Protein AF-A0A962K3Y5-F1 (afdb_monomer_lite)

Sequence (119 aa):
MRMPVFASCLAAALMTLPTTTALADTAGQEMVKVWSVEFTGRPPFKRRMIELPAADVARLEATNEIVEMERIWTIDYSGKPPFKRRFEEVPVIDAASLELDAADTSERKKPLGSFKRHR

pLDDT: mean 74.41, std 16.21, range [38.38, 94.88]

Secondary structure (DSSP, 8-state):
--------------------------S-PPEEEEEEEE--SSSSPEEEEEEEEHHHHHHHHHHT----EEEEEEEE--SSSSPEEEEEEEE---HHHHHHHHTT----PPPPPPPP---

Foldseek 3Di:
DDDDDDDDDPDDDPPDDPPPPPPPPPPDFDWDWDWDWDPPDDDDTDIDTDIDGPVVVVVVVVVPPPQDWDWDWDWDPDDDDDTDIDIDIDGDDDPVVVVVVVVVPPPDDDDDDDDDDDD

Structure (mmCIF, N/CA/C/O backbone):
data_AF-A0A962K3Y5-F1
#
_entry.id   AF-A0A962K3Y5-F1
#
loop_
_atom_site.group_PDB
_atom_site.id
_atom_site.type_symbol
_atom_site.label_atom_id
_atom_site.label_alt_id
_atom_site.label_comp_id
_atom_site.label_asym_id
_atom_site.label_entity_id
_atom_site.label_seq_id
_atom_site.pdbx_PDB_ins_code
_atom_site.Cartn_x
_atom_site.Cartn_y
_atom_site.Cartn_z
_atom_site.occupancy
_atom_site.B_iso_or_equiv
_atom_site.auth_seq_id
_atom_site.auth_comp_id
_atom_site.auth_asym_id
_atom_site.auth_atom_id
_atom_site.pdbx_PDB_model_num
ATOM 1 N N . MET A 1 1 ? 13.937 -76.758 -15.504 1.00 39.34 1 MET A N 1
ATOM 2 C CA . MET A 1 1 ? 14.842 -75.651 -15.107 1.00 39.34 1 MET A CA 1
ATOM 3 C C . MET A 1 1 ? 14.790 -74.615 -16.229 1.00 39.34 1 MET A C 1
ATOM 5 O O . MET A 1 1 ? 15.057 -74.987 -17.356 1.00 39.34 1 MET A O 1
ATOM 9 N N . ARG A 1 2 ? 14.029 -73.523 -16.066 1.00 38.38 2 ARG A N 1
ATOM 10 C CA . ARG A 1 2 ? 14.484 -72.171 -15.657 1.00 38.38 2 ARG A CA 1
ATOM 11 C C . ARG A 1 2 ? 15.475 -71.522 -16.658 1.00 38.38 2 ARG A C 1
ATOM 13 O O . ARG A 1 2 ? 16.652 -71.817 -16.560 1.00 38.38 2 ARG A O 1
ATOM 20 N N . MET A 1 3 ? 14.908 -70.714 -17.583 1.00 41.62 3 MET A N 1
ATOM 21 C CA . MET A 1 3 ? 15.282 -69.376 -18.144 1.00 41.62 3 MET A CA 1
ATOM 22 C C . MET A 1 3 ? 16.760 -68.896 -18.182 1.00 41.62 3 MET A C 1
ATOM 24 O O . MET A 1 3 ? 17.543 -69.335 -17.352 1.00 41.62 3 MET A O 1
ATOM 28 N N . PRO A 1 4 ? 17.105 -67.791 -18.896 1.00 57.00 4 PRO A N 1
ATOM 29 C CA . PRO A 1 4 ? 16.600 -67.223 -20.168 1.00 57.00 4 PRO A CA 1
ATOM 30 C C . PRO A 1 4 ? 17.741 -66.674 -21.079 1.00 57.00 4 PRO A C 1
ATOM 32 O O . PRO A 1 4 ? 18.830 -66.390 -20.597 1.00 57.00 4 PRO A O 1
ATOM 35 N N . VAL A 1 5 ? 17.477 -66.365 -22.356 1.00 46.62 5 VAL A N 1
ATOM 36 C CA . VAL A 1 5 ? 18.202 -65.279 -23.061 1.00 46.62 5 VAL A CA 1
ATOM 37 C C . VAL A 1 5 ? 17.218 -64.551 -23.981 1.00 46.62 5 VAL A C 1
ATOM 39 O O . VAL A 1 5 ? 16.944 -64.989 -25.093 1.00 46.62 5 VAL A O 1
ATOM 42 N N . PHE A 1 6 ? 16.648 -63.447 -23.497 1.00 47.00 6 PHE A N 1
ATOM 43 C CA . PHE A 1 6 ? 15.896 -62.507 -24.328 1.00 47.00 6 PHE A CA 1
ATOM 44 C C . PHE A 1 6 ? 16.887 -61.540 -24.974 1.00 47.00 6 PHE A C 1
ATOM 46 O O . PHE A 1 6 ? 17.317 -60.570 -24.353 1.00 47.00 6 PHE A O 1
ATOM 53 N N . ALA A 1 7 ? 17.276 -61.829 -26.213 1.00 50.06 7 ALA A N 1
ATOM 54 C CA . ALA A 1 7 ? 18.063 -60.925 -27.033 1.00 50.06 7 ALA A CA 1
ATOM 55 C C . ALA A 1 7 ? 17.128 -60.116 -27.943 1.00 50.06 7 ALA A C 1
ATOM 57 O O . ALA A 1 7 ? 16.513 -60.657 -28.852 1.00 50.06 7 ALA A O 1
ATOM 58 N N . SER A 1 8 ? 17.056 -58.812 -27.667 1.00 53.97 8 SER A N 1
ATOM 59 C CA . SER A 1 8 ? 17.067 -57.747 -28.674 1.00 53.97 8 SER A CA 1
ATOM 60 C C . SER A 1 8 ? 16.148 -57.913 -29.898 1.00 53.97 8 SER A C 1
ATOM 62 O O . SER A 1 8 ? 16.571 -58.415 -30.935 1.00 53.97 8 SER A O 1
ATOM 64 N N . CYS A 1 9 ? 14.971 -57.288 -29.849 1.00 43.09 9 CYS A N 1
ATOM 65 C CA . CYS A 1 9 ? 14.404 -56.635 -31.031 1.00 43.09 9 CYS A CA 1
ATOM 66 C C . CYS A 1 9 ? 13.826 -55.274 -30.631 1.00 43.09 9 CYS A C 1
ATOM 68 O O . CYS A 1 9 ? 12.646 -55.108 -30.338 1.00 43.09 9 CYS A O 1
ATOM 70 N N . LEU A 1 10 ? 14.738 -54.305 -30.597 1.00 54.44 10 LEU A N 1
ATOM 71 C CA . LEU A 1 10 ? 14.488 -52.879 -30.725 1.00 54.44 10 LEU A CA 1
ATOM 72 C C . LEU A 1 10 ? 13.800 -52.634 -32.083 1.00 54.44 10 LEU A C 1
ATOM 74 O O . LEU A 1 10 ? 14.460 -52.676 -33.117 1.00 54.44 10 LEU A O 1
ATOM 78 N N . ALA A 1 11 ? 12.487 -52.409 -32.097 1.00 54.31 11 ALA A N 1
ATOM 79 C CA . ALA A 1 11 ? 11.757 -52.013 -33.301 1.00 54.31 11 ALA A CA 1
ATOM 80 C C . ALA A 1 11 ? 10.751 -50.901 -32.971 1.00 54.31 11 ALA A C 1
ATOM 82 O O . ALA A 1 11 ? 9.634 -51.139 -32.524 1.00 54.31 11 ALA A O 1
ATOM 83 N N . ALA A 1 12 ? 11.249 -49.677 -33.139 1.00 56.59 12 ALA A N 1
ATOM 84 C CA . ALA A 1 12 ? 10.566 -48.458 -33.557 1.00 56.59 12 ALA A CA 1
ATOM 85 C C . ALA A 1 12 ? 9.024 -48.428 -33.497 1.00 56.59 12 ALA A C 1
ATOM 87 O O . ALA A 1 12 ? 8.340 -48.836 -34.431 1.00 56.59 12 ALA A O 1
ATOM 88 N N . ALA A 1 13 ? 8.498 -47.772 -32.464 1.00 55.31 13 ALA A N 1
ATOM 89 C CA . ALA A 1 13 ? 7.216 -47.074 -32.530 1.00 55.31 13 ALA A CA 1
ATOM 90 C C . ALA A 1 13 ? 7.272 -45.826 -31.636 1.00 55.31 13 ALA A C 1
ATOM 92 O O . ALA A 1 13 ? 6.500 -45.664 -30.695 1.00 55.31 13 ALA A O 1
ATOM 93 N N . LEU A 1 14 ? 8.242 -44.946 -31.907 1.00 54.69 14 LEU A N 1
ATOM 94 C CA . LEU A 1 14 ? 8.244 -43.596 -31.353 1.00 54.69 14 LEU A CA 1
ATOM 95 C C . LEU A 1 14 ? 7.271 -42.768 -32.203 1.00 54.69 14 LEU A C 1
ATOM 97 O O . LEU A 1 14 ? 7.656 -42.158 -33.196 1.00 54.69 14 LEU A O 1
ATOM 101 N N . MET A 1 15 ? 5.983 -42.834 -31.860 1.00 58.97 15 MET A N 1
ATOM 102 C CA . MET A 1 15 ? 4.962 -41.943 -32.406 1.00 58.97 15 MET A CA 1
ATOM 103 C C . MET A 1 15 ? 5.355 -40.510 -32.047 1.00 58.97 15 MET A C 1
ATOM 105 O O . MET A 1 15 ? 5.323 -40.108 -30.885 1.00 58.97 15 MET A O 1
ATOM 109 N N . THR A 1 16 ? 5.788 -39.765 -33.056 1.00 60.09 16 THR A N 1
ATOM 110 C CA . THR A 1 16 ? 6.113 -38.345 -32.983 1.00 60.09 16 THR A CA 1
ATOM 111 C C . THR A 1 16 ? 4.855 -37.566 -32.611 1.00 60.09 16 THR A C 1
ATOM 113 O O . THR A 1 16 ? 4.019 -37.281 -33.469 1.00 60.09 16 THR A O 1
ATOM 116 N N . LEU A 1 17 ? 4.704 -37.225 -31.330 1.00 63.97 17 LEU A N 1
ATOM 117 C CA . LEU A 1 17 ? 3.795 -36.155 -30.934 1.00 63.97 17 LEU A CA 1
ATOM 118 C C . LEU A 1 17 ? 4.294 -34.854 -31.582 1.00 63.97 17 LEU A C 1
ATOM 120 O O . LEU A 1 17 ? 5.479 -34.542 -31.437 1.00 63.97 17 LEU A O 1
ATOM 124 N N . PRO A 1 18 ? 3.443 -34.075 -32.271 1.00 59.25 18 PRO A N 1
ATOM 125 C CA . PRO A 1 18 ? 3.812 -32.725 -32.647 1.00 59.25 18 PRO A CA 1
ATOM 126 C C . PRO A 1 18 ? 3.910 -31.911 -31.357 1.00 59.25 18 PRO A C 1
ATOM 128 O O . PRO A 1 18 ? 2.908 -31.503 -30.774 1.00 59.25 18 PRO A O 1
ATOM 131 N N . THR A 1 19 ? 5.131 -31.689 -30.882 1.00 60.00 19 THR A N 1
ATOM 132 C CA . THR A 1 19 ? 5.402 -30.624 -29.926 1.00 60.00 19 THR A CA 1
ATOM 133 C C . THR A 1 19 ? 5.127 -29.315 -30.652 1.00 60.00 19 THR A C 1
ATOM 135 O O . THR A 1 19 ? 5.963 -28.837 -31.418 1.00 60.00 19 THR A O 1
ATOM 138 N N . THR A 1 20 ? 3.943 -28.741 -30.453 1.00 59.38 20 THR A N 1
ATOM 139 C CA . THR A 1 20 ? 3.705 -27.325 -30.723 1.00 59.38 20 THR A CA 1
ATOM 140 C C . THR A 1 20 ? 4.624 -26.540 -29.800 1.00 59.38 20 THR A C 1
ATOM 142 O O . THR A 1 20 ? 4.292 -26.258 -28.650 1.00 59.38 20 THR A O 1
ATOM 145 N N . THR A 1 21 ? 5.821 -26.228 -30.281 1.00 59.34 21 THR A N 1
ATOM 146 C CA . THR A 1 21 ? 6.636 -25.166 -29.712 1.00 59.34 21 THR A CA 1
ATOM 147 C C . THR A 1 21 ? 5.881 -23.873 -29.975 1.00 59.34 21 THR A C 1
ATOM 149 O O . THR A 1 21 ? 5.910 -23.348 -31.088 1.00 59.34 21 THR A O 1
ATOM 152 N N . ALA A 1 22 ? 5.156 -23.381 -28.971 1.00 50.81 22 ALA A N 1
ATOM 153 C CA . ALA A 1 22 ? 4.811 -21.974 -28.915 1.00 50.81 22 ALA A CA 1
ATOM 154 C C . ALA A 1 22 ? 6.145 -21.221 -28.875 1.00 50.81 22 ALA A C 1
ATOM 156 O O . ALA A 1 22 ? 6.809 -21.164 -27.841 1.00 50.81 22 ALA A O 1
ATOM 157 N N . LEU A 1 23 ? 6.586 -20.735 -30.034 1.00 49.16 23 LEU A N 1
ATOM 158 C CA . LEU A 1 23 ? 7.587 -19.688 -30.095 1.00 49.16 23 LEU A CA 1
ATOM 159 C C . LEU A 1 23 ? 6.944 -18.500 -29.385 1.00 49.16 23 LEU A C 1
ATOM 161 O O . LEU A 1 23 ? 6.022 -17.883 -29.914 1.00 49.16 23 LEU A O 1
ATOM 165 N N . ALA A 1 24 ? 7.359 -18.258 -28.142 1.00 50.81 24 ALA A N 1
ATOM 166 C CA . ALA A 1 24 ? 7.131 -16.979 -27.507 1.00 50.81 24 ALA A CA 1
ATOM 167 C C . ALA A 1 24 ? 7.796 -15.948 -28.418 1.00 50.81 24 ALA A C 1
ATOM 169 O O . ALA A 1 24 ? 9.021 -15.901 -28.530 1.00 50.81 24 ALA A O 1
ATOM 170 N N . ASP A 1 25 ? 6.964 -15.210 -29.140 1.00 45.00 25 ASP A N 1
ATOM 171 C CA . ASP A 1 25 ? 7.368 -14.110 -29.990 1.00 45.00 25 ASP A CA 1
ATOM 172 C C . ASP A 1 25 ? 7.915 -13.008 -29.074 1.00 45.00 25 ASP A C 1
ATOM 174 O O . ASP A 1 25 ? 7.191 -12.143 -28.589 1.00 45.00 25 ASP A O 1
ATOM 178 N N . THR A 1 26 ? 9.206 -13.075 -28.747 1.00 55.69 26 THR A N 1
ATOM 179 C CA . THR A 1 26 ? 9.947 -11.992 -28.088 1.00 55.69 26 THR A CA 1
ATOM 180 C C . THR A 1 26 ? 10.317 -10.917 -29.111 1.00 55.69 26 THR A C 1
ATOM 182 O O . THR A 1 26 ? 11.439 -10.410 -29.127 1.00 55.69 26 THR A O 1
ATOM 185 N N . ALA A 1 27 ? 9.399 -10.591 -30.017 1.00 53.38 27 ALA A N 1
ATOM 186 C CA . ALA A 1 27 ? 9.535 -9.473 -30.927 1.00 53.38 27 ALA A CA 1
ATOM 187 C C . ALA A 1 27 ? 9.040 -8.206 -30.217 1.00 53.38 27 ALA A C 1
ATOM 189 O O . ALA A 1 27 ? 7.850 -7.911 -30.177 1.00 53.38 27 ALA A O 1
ATOM 190 N N . GLY A 1 28 ? 9.980 -7.452 -29.641 1.00 60.97 28 GLY A N 1
ATOM 191 C CA . GLY A 1 28 ? 9.770 -6.040 -29.306 1.00 60.97 28 GLY A CA 1
ATOM 192 C C . GLY A 1 28 ? 9.268 -5.723 -27.898 1.00 60.97 28 GLY A C 1
ATOM 193 O O . GLY A 1 28 ? 8.592 -4.713 -27.724 1.00 60.97 28 GLY A O 1
ATOM 194 N N . GLN A 1 29 ? 9.590 -6.531 -26.884 1.00 67.94 29 GLN A N 1
ATOM 195 C CA . GLN A 1 29 ? 9.363 -6.095 -25.502 1.00 67.94 29 GLN A CA 1
ATOM 196 C C . GLN A 1 29 ? 10.411 -5.045 -25.113 1.00 67.94 29 GLN A C 1
ATOM 198 O O . GLN A 1 29 ? 11.612 -5.306 -25.156 1.00 67.94 29 GLN A O 1
ATOM 203 N N . GLU A 1 30 ? 9.948 -3.842 -24.770 1.00 83.44 30 GLU A N 1
ATOM 204 C CA . GLU A 1 30 ? 10.790 -2.771 -24.239 1.00 83.44 30 GLU A CA 1
ATOM 205 C C . GLU A 1 30 ? 11.424 -3.230 -22.919 1.00 83.44 30 GLU A C 1
ATOM 207 O O . GLU A 1 30 ? 10.721 -3.655 -22.002 1.00 83.44 30 GLU A O 1
ATOM 212 N N . MET A 1 31 ? 12.755 -3.186 -22.836 1.00 88.75 31 MET A N 1
ATOM 213 C CA . MET A 1 31 ? 13.513 -3.611 -21.657 1.00 88.75 31 MET A CA 1
ATOM 214 C C . MET A 1 31 ? 13.962 -2.383 -20.865 1.00 88.75 31 MET A C 1
ATOM 216 O O . MET A 1 31 ? 14.558 -1.462 -21.422 1.00 88.75 31 MET A O 1
ATOM 220 N N . VAL A 1 32 ? 13.725 -2.387 -19.555 1.00 87.94 32 VAL A N 1
ATOM 221 C CA . VAL A 1 32 ? 14.078 -1.298 -18.638 1.00 87.94 32 VAL A CA 1
ATOM 222 C C . VAL A 1 32 ? 15.146 -1.777 -17.661 1.00 87.94 32 VAL A C 1
ATOM 224 O O . VAL A 1 32 ? 15.081 -2.877 -17.112 1.00 87.94 32 VAL A O 1
ATOM 227 N N . LYS A 1 33 ? 16.154 -0.931 -17.433 1.00 90.69 33 LYS A N 1
ATOM 228 C CA . LYS A 1 33 ? 17.224 -1.183 -16.462 1.00 90.69 33 LYS A CA 1
ATOM 229 C C . LYS A 1 33 ? 16.76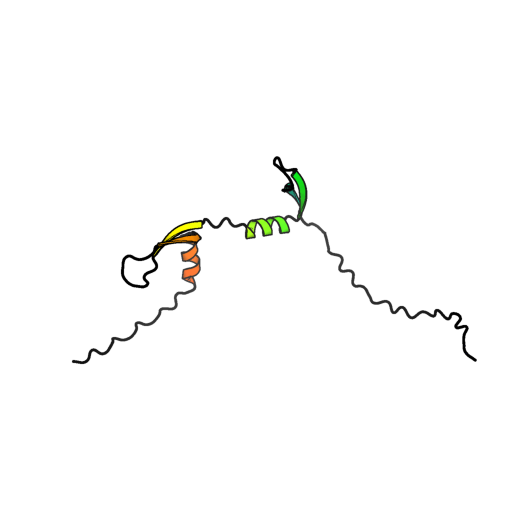3 -0.777 -15.068 1.00 90.69 33 LYS A C 1
ATOM 231 O O . LYS A 1 33 ? 16.538 0.402 -14.813 1.00 90.69 33 LYS A O 1
ATOM 236 N N . VAL A 1 34 ? 16.689 -1.743 -14.158 1.00 90.06 34 VAL A N 1
ATOM 237 C CA . VAL A 1 34 ? 16.269 -1.543 -12.766 1.00 90.06 34 VAL A CA 1
ATOM 238 C C . VAL A 1 34 ? 17.390 -1.964 -11.814 1.00 90.06 34 VAL A C 1
ATOM 240 O O . VAL A 1 34 ? 18.149 -2.899 -12.080 1.00 90.06 34 VAL A O 1
ATOM 243 N N . TRP A 1 35 ? 17.516 -1.263 -10.686 1.00 91.06 35 TRP A N 1
ATOM 244 C CA . TRP A 1 35 ? 18.444 -1.634 -9.620 1.00 91.06 35 TRP A CA 1
ATOM 245 C C . TRP A 1 35 ? 17.833 -2.703 -8.717 1.00 91.06 35 TRP A C 1
ATOM 247 O O . TRP A 1 35 ? 16.888 -2.440 -7.981 1.00 91.06 35 TRP A O 1
ATOM 257 N N . SER A 1 36 ? 18.429 -3.889 -8.716 1.00 90.56 36 SER A N 1
ATOM 258 C CA . SER A 1 36 ? 18.151 -4.940 -7.741 1.00 90.56 36 SER A CA 1
ATOM 259 C C . SER A 1 36 ? 19.113 -4.833 -6.555 1.00 90.56 36 SER A C 1
ATOM 261 O O . SER A 1 36 ? 20.321 -4.652 -6.741 1.00 90.56 36 SER A O 1
ATOM 263 N N . VAL A 1 37 ? 18.588 -4.917 -5.329 1.00 93.06 37 VAL A N 1
ATOM 264 C CA . VAL A 1 37 ? 19.357 -4.821 -4.077 1.00 93.06 37 VAL A CA 1
ATOM 265 C C . VAL A 1 37 ? 19.337 -6.170 -3.360 1.00 93.06 37 VAL A C 1
ATOM 267 O O . VAL A 1 37 ? 18.277 -6.704 -3.050 1.00 93.06 37 VAL A O 1
ATOM 270 N N . GLU A 1 38 ? 20.513 -6.713 -3.053 1.00 92.31 38 GLU A N 1
ATOM 271 C CA . GLU A 1 38 ? 20.656 -7.947 -2.277 1.00 92.31 38 GLU A CA 1
ATOM 272 C C . GLU A 1 38 ? 20.628 -7.616 -0.774 1.00 92.31 38 GLU A C 1
ATOM 274 O O . GLU A 1 38 ? 21.635 -7.196 -0.201 1.00 92.31 38 GLU A O 1
ATOM 279 N N . PHE A 1 39 ? 19.482 -7.818 -0.113 1.00 89.00 39 PHE A N 1
ATOM 280 C CA . PHE A 1 39 ? 19.275 -7.525 1.321 1.00 89.00 39 PHE A CA 1
ATOM 281 C C . PHE A 1 39 ? 19.905 -8.546 2.287 1.00 89.00 39 PHE A C 1
ATOM 283 O O . PHE A 1 39 ? 19.497 -8.680 3.440 1.00 89.00 39 PHE A O 1
ATOM 290 N N . THR A 1 40 ? 20.913 -9.290 1.841 1.00 90.12 40 THR A N 1
ATOM 291 C CA . THR A 1 40 ? 21.603 -10.282 2.670 1.00 90.12 40 THR A CA 1
ATOM 292 C C . THR A 1 40 ? 22.765 -9.651 3.436 1.00 90.12 40 THR A C 1
ATOM 294 O O . THR A 1 40 ? 23.622 -9.002 2.836 1.00 90.12 40 THR A O 1
ATOM 297 N N . GLY A 1 41 ? 22.856 -9.916 4.743 1.00 90.69 41 GLY A N 1
ATOM 298 C CA . GLY A 1 41 ? 23.980 -9.499 5.588 1.00 90.69 41 GLY A CA 1
ATOM 299 C C . GLY A 1 41 ? 23.776 -8.151 6.287 1.00 90.69 41 GLY A C 1
ATOM 300 O O . GLY A 1 41 ? 22.650 -7.712 6.507 1.00 90.69 41 GLY A O 1
ATOM 301 N N . ARG A 1 42 ? 24.882 -7.518 6.700 1.00 87.75 42 ARG A N 1
ATOM 302 C CA . ARG A 1 42 ? 24.868 -6.187 7.328 1.00 87.75 42 ARG A CA 1
ATOM 303 C C . ARG A 1 42 ? 25.021 -5.097 6.257 1.00 87.75 42 ARG A C 1
ATOM 305 O O . ARG A 1 42 ? 25.762 -5.321 5.301 1.00 87.75 42 ARG A O 1
ATOM 312 N N . PRO A 1 43 ? 24.379 -3.929 6.421 1.00 90.81 43 PRO A N 1
ATOM 313 C CA . PRO A 1 43 ? 24.562 -2.798 5.515 1.00 90.81 43 PRO A CA 1
ATOM 314 C C . PRO A 1 43 ? 26.043 -2.393 5.389 1.00 90.81 43 PRO A C 1
ATOM 316 O O . PRO A 1 43 ? 26.780 -2.518 6.372 1.00 90.81 43 PRO A O 1
ATOM 319 N N . PRO A 1 44 ? 26.483 -1.861 4.233 1.00 91.00 44 PRO A N 1
ATOM 320 C CA . PRO A 1 44 ? 25.705 -1.505 3.039 1.00 91.00 44 PRO A CA 1
ATOM 321 C C . PRO A 1 44 ? 25.447 -2.680 2.076 1.00 91.00 44 PRO A C 1
ATOM 323 O O . PRO A 1 44 ? 26.309 -3.525 1.848 1.00 91.00 44 PRO A O 1
ATOM 326 N N . PHE A 1 45 ? 24.254 -2.706 1.476 1.00 93.94 45 PHE A N 1
ATOM 327 C CA . PHE A 1 45 ? 23.819 -3.787 0.585 1.00 93.94 45 PHE A CA 1
ATOM 328 C C . PHE A 1 45 ? 24.432 -3.696 -0.814 1.00 93.94 45 PHE A C 1
ATOM 330 O O . PHE A 1 45 ? 24.593 -2.606 -1.373 1.00 93.94 45 PHE A O 1
ATOM 337 N N . LYS A 1 46 ? 24.712 -4.860 -1.408 1.00 92.19 46 LYS A N 1
ATOM 338 C CA . LYS A 1 46 ? 25.158 -4.963 -2.801 1.00 92.19 46 LYS A CA 1
ATOM 339 C C . LYS A 1 46 ? 23.993 -4.651 -3.738 1.00 92.19 46 LYS A C 1
ATOM 341 O O . LYS A 1 46 ? 22.866 -5.078 -3.496 1.00 92.19 46 LYS A O 1
ATOM 346 N N . ARG A 1 47 ? 24.273 -3.914 -4.814 1.00 93.62 47 ARG A N 1
ATOM 347 C CA . ARG A 1 47 ? 23.288 -3.546 -5.841 1.00 93.62 47 ARG A CA 1
ATOM 348 C C . ARG A 1 47 ? 23.768 -4.016 -7.209 1.00 93.62 47 ARG A C 1
ATOM 350 O O . ARG A 1 47 ? 24.955 -3.891 -7.506 1.00 93.62 47 ARG A O 1
ATOM 357 N N . ARG A 1 48 ? 22.864 -4.539 -8.037 1.00 92.44 48 ARG A N 1
ATOM 358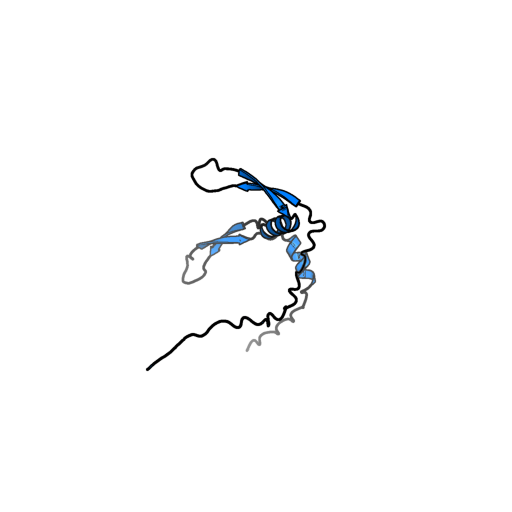 C CA . ARG A 1 48 ? 23.128 -4.950 -9.425 1.00 92.44 48 ARG A CA 1
ATOM 359 C C . ARG A 1 48 ? 22.072 -4.363 -10.349 1.00 92.44 48 ARG A C 1
ATOM 361 O O . ARG A 1 48 ? 20.904 -4.293 -9.982 1.00 92.44 48 ARG A O 1
ATOM 368 N N . MET A 1 49 ? 22.487 -3.948 -11.538 1.00 90.88 49 MET A N 1
ATOM 369 C CA . MET A 1 49 ? 21.568 -3.493 -12.577 1.00 90.88 49 MET A CA 1
ATOM 370 C C . MET A 1 49 ? 21.076 -4.714 -13.358 1.00 90.88 49 MET A C 1
ATOM 372 O O . MET A 1 49 ? 21.895 -5.503 -13.828 1.00 90.88 49 MET A O 1
ATOM 376 N N . ILE A 1 50 ? 19.760 -4.889 -13.444 1.00 91.38 50 ILE A N 1
ATOM 377 C CA . ILE A 1 50 ? 19.109 -5.997 -14.150 1.00 91.38 50 ILE A CA 1
ATOM 378 C C . ILE A 1 50 ? 18.164 -5.401 -15.193 1.00 91.38 50 ILE A C 1
ATOM 380 O O . ILE A 1 50 ? 17.527 -4.378 -14.946 1.00 91.38 50 ILE A O 1
ATOM 384 N N . GLU A 1 51 ? 18.101 -6.027 -16.363 1.00 90.69 51 GLU A N 1
ATOM 385 C CA . GLU A 1 51 ? 17.165 -5.666 -17.425 1.00 90.69 51 GLU A CA 1
ATOM 386 C C . GLU A 1 51 ? 15.894 -6.500 -17.269 1.00 90.69 51 GLU A C 1
ATOM 388 O O . GLU A 1 51 ? 15.951 -7.730 -17.273 1.00 90.69 51 GLU A O 1
ATOM 393 N N . LEU A 1 52 ? 14.759 -5.827 -17.091 1.00 88.00 52 LEU A N 1
ATOM 394 C CA . LEU A 1 52 ? 13.441 -6.443 -16.955 1.00 88.00 52 LEU A CA 1
ATOM 395 C C . LEU A 1 52 ? 12.489 -5.891 -18.024 1.00 88.00 52 LEU A C 1
ATOM 397 O O . LEU A 1 52 ? 12.651 -4.738 -18.432 1.00 88.00 52 LEU A O 1
ATOM 401 N N . PRO A 1 53 ? 11.487 -6.667 -18.469 1.00 89.38 53 PRO A N 1
ATOM 402 C CA . PRO A 1 53 ? 10.455 -6.160 -19.366 1.00 89.38 53 PRO A CA 1
ATOM 403 C C . PRO A 1 53 ? 9.710 -4.974 -18.739 1.00 89.38 53 PRO A C 1
ATOM 405 O O . PRO A 1 53 ? 9.286 -5.040 -17.584 1.00 89.38 53 PRO A O 1
ATOM 408 N N . ALA A 1 54 ? 9.490 -3.906 -19.509 1.00 84.94 54 ALA A N 1
ATOM 409 C CA . ALA A 1 54 ? 8.777 -2.704 -19.069 1.00 84.94 54 ALA A CA 1
ATOM 410 C C . ALA A 1 54 ? 7.380 -3.030 -18.514 1.00 84.94 54 ALA A C 1
ATOM 412 O O . ALA A 1 54 ? 6.945 -2.448 -17.523 1.00 84.94 54 ALA A O 1
ATOM 413 N N . ALA A 1 55 ? 6.704 -4.017 -19.111 1.00 83.19 55 ALA A N 1
ATOM 414 C CA . ALA A 1 55 ? 5.394 -4.483 -18.665 1.00 83.19 55 ALA A CA 1
ATOM 415 C C . ALA A 1 55 ? 5.409 -5.047 -17.233 1.00 83.19 55 ALA A C 1
ATOM 417 O O . ALA A 1 55 ? 4.442 -4.868 -16.493 1.00 83.19 55 ALA A O 1
ATOM 418 N N . ASP A 1 56 ? 6.493 -5.711 -16.829 1.00 82.94 56 ASP A N 1
ATOM 419 C CA . ASP A 1 56 ? 6.611 -6.285 -15.488 1.00 82.94 56 ASP A CA 1
ATOM 420 C C . ASP A 1 56 ? 6.929 -5.204 -14.451 1.00 82.94 56 ASP A C 1
ATOM 422 O O . ASP A 1 56 ? 6.386 -5.231 -13.347 1.00 82.94 56 ASP A O 1
ATOM 426 N N . VAL A 1 57 ? 7.738 -4.207 -14.828 1.00 80.38 57 VAL A N 1
ATOM 427 C CA . VAL A 1 57 ? 8.019 -3.030 -13.990 1.00 80.38 57 VAL A CA 1
ATOM 428 C C . VAL A 1 57 ? 6.742 -2.219 -13.751 1.00 80.38 57 VAL A C 1
ATOM 430 O O . VAL A 1 57 ? 6.411 -1.935 -12.604 1.00 80.38 57 VAL A O 1
ATOM 433 N N . ALA A 1 58 ? 5.971 -1.936 -14.804 1.00 77.44 58 ALA A N 1
ATOM 434 C CA . ALA A 1 58 ? 4.727 -1.171 -14.707 1.00 77.44 58 ALA A CA 1
ATOM 435 C C . ALA A 1 58 ? 3.673 -1.858 -13.822 1.00 77.44 58 ALA A C 1
ATOM 437 O O . ALA A 1 58 ? 2.978 -1.204 -13.048 1.00 77.44 58 ALA A O 1
ATOM 438 N N . ARG A 1 59 ? 3.566 -3.191 -13.895 1.00 74.44 59 ARG A N 1
ATOM 439 C CA . ARG A 1 59 ? 2.677 -3.963 -13.011 1.00 74.44 59 ARG A CA 1
ATOM 440 C C . ARG A 1 59 ? 3.088 -3.848 -11.549 1.00 74.44 59 ARG A C 1
ATOM 442 O O . ARG A 1 59 ? 2.220 -3.705 -10.695 1.00 74.44 59 ARG A O 1
ATOM 449 N N . LEU A 1 60 ? 4.390 -3.914 -11.275 1.00 73.56 60 LEU A N 1
ATOM 450 C CA . LEU A 1 60 ? 4.923 -3.805 -9.921 1.00 73.56 60 LEU A CA 1
ATOM 451 C C . LEU A 1 60 ? 4.672 -2.407 -9.338 1.00 73.56 60 LEU A C 1
ATOM 453 O O . LEU A 1 60 ? 4.297 -2.296 -8.172 1.00 73.56 60 LEU A O 1
ATOM 457 N N . GLU A 1 61 ? 4.827 -1.354 -10.141 1.00 69.06 61 GLU A N 1
ATOM 458 C CA . GLU A 1 61 ? 4.488 0.020 -9.750 1.00 69.06 61 GLU A CA 1
ATOM 459 C C . GLU A 1 61 ? 2.987 0.184 -9.479 1.00 69.06 61 GLU A C 1
ATOM 461 O O . GLU A 1 61 ? 2.624 0.721 -8.437 1.00 69.06 61 GLU A O 1
ATOM 466 N N . ALA A 1 62 ? 2.118 -0.364 -10.335 1.00 65.75 62 ALA A N 1
ATOM 467 C CA . ALA A 1 62 ? 0.667 -0.307 -10.147 1.00 65.75 62 ALA A CA 1
ATOM 468 C C . ALA A 1 62 ? 0.191 -1.033 -8.875 1.00 65.75 62 ALA A C 1
ATOM 470 O O . ALA A 1 62 ? -0.745 -0.588 -8.222 1.00 65.75 62 ALA A O 1
ATOM 471 N N . THR A 1 63 ? 0.832 -2.140 -8.485 1.00 60.81 63 THR A N 1
ATOM 472 C CA . THR A 1 63 ? 0.511 -2.825 -7.218 1.00 60.81 63 THR A CA 1
ATOM 473 C C . THR A 1 63 ? 1.028 -2.109 -5.971 1.00 60.81 63 THR A C 1
ATOM 475 O O . THR A 1 63 ? 0.538 -2.384 -4.881 1.00 60.81 63 THR A O 1
ATOM 478 N N . ASN A 1 64 ? 2.008 -1.215 -6.114 1.00 57.09 64 ASN A N 1
ATOM 479 C CA . ASN A 1 64 ? 2.587 -0.437 -5.018 1.00 57.09 64 ASN A CA 1
ATOM 480 C C . ASN A 1 64 ? 2.032 0.991 -4.985 1.00 57.09 64 ASN A C 1
ATOM 482 O O . ASN A 1 64 ? 2.753 1.913 -4.598 1.00 57.09 64 ASN A O 1
ATOM 486 N N . GLU A 1 65 ? 0.778 1.191 -5.397 1.00 62.81 65 GLU A N 1
ATOM 487 C CA . GLU A 1 65 ? 0.092 2.451 -5.140 1.00 62.81 65 GLU A CA 1
ATOM 488 C C . GLU A 1 65 ? 0.202 2.736 -3.637 1.00 62.81 65 GLU A C 1
ATOM 490 O O . GLU A 1 65 ? -0.212 1.934 -2.796 1.00 62.81 65 GLU A O 1
ATOM 495 N N . ILE A 1 66 ? 0.907 3.817 -3.302 1.00 60.25 66 ILE A N 1
ATOM 496 C CA . ILE A 1 66 ? 1.191 4.203 -1.924 1.00 60.25 66 ILE A CA 1
ATOM 497 C C . ILE A 1 66 ? -0.136 4.681 -1.351 1.00 60.25 66 ILE A C 1
ATOM 499 O O . ILE A 1 66 ? -0.468 5.859 -1.435 1.00 60.25 66 ILE A O 1
ATOM 503 N N . VAL A 1 67 ? -0.920 3.750 -0.815 1.00 69.25 67 VAL A N 1
ATOM 504 C CA . VAL A 1 67 ? -2.132 4.089 -0.082 1.00 69.25 67 VAL A CA 1
ATOM 505 C C . VAL A 1 67 ? -1.673 4.766 1.201 1.00 69.25 67 VAL A C 1
ATOM 507 O O . VAL A 1 67 ? -1.077 4.132 2.074 1.00 69.25 67 VAL A O 1
ATOM 510 N N . GLU A 1 68 ? -1.865 6.080 1.279 1.00 79.44 68 GLU A N 1
ATOM 511 C CA . GLU A 1 68 ? -1.600 6.841 2.492 1.00 79.44 68 GLU A CA 1
ATOM 512 C C . GLU A 1 68 ? -2.473 6.272 3.620 1.00 79.44 68 GLU A C 1
ATOM 514 O O . GLU A 1 68 ? -3.680 6.104 3.461 1.00 79.44 68 GLU A O 1
ATOM 519 N N . MET A 1 69 ? -1.856 5.901 4.744 1.00 86.44 69 MET A N 1
ATOM 520 C CA . MET A 1 69 ? -2.551 5.293 5.882 1.00 86.44 69 MET A CA 1
ATOM 521 C C . MET A 1 69 ? -2.600 6.293 7.034 1.00 86.44 69 MET A C 1
ATOM 523 O O . MET A 1 69 ? -1.561 6.771 7.494 1.00 86.44 69 MET A O 1
ATOM 527 N N . GLU A 1 70 ? -3.794 6.563 7.553 1.00 87.75 70 GLU A N 1
ATOM 528 C CA . GLU A 1 70 ? -4.002 7.432 8.708 1.00 87.75 70 GLU A CA 1
ATOM 529 C C . GLU A 1 70 ? -4.337 6.632 9.967 1.00 87.75 70 GLU A C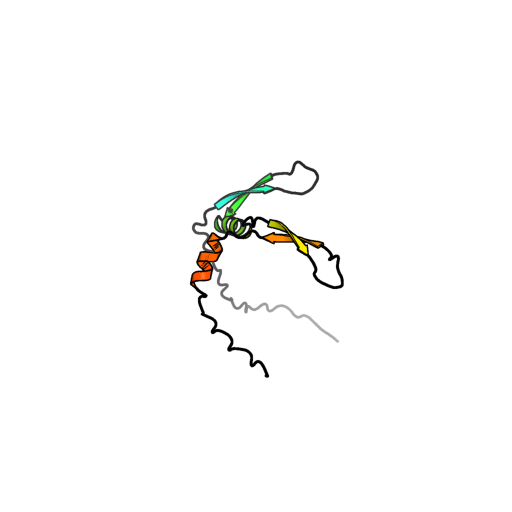 1
ATOM 531 O O . GLU A 1 70 ? -5.121 5.681 9.959 1.00 87.75 70 GLU A O 1
ATOM 536 N N . ARG A 1 71 ? -3.751 7.049 11.094 1.00 90.94 71 ARG A N 1
ATOM 537 C CA . ARG A 1 71 ? -3.968 6.422 12.399 1.00 90.94 71 ARG A CA 1
ATOM 538 C C . ARG A 1 71 ? -5.087 7.135 13.152 1.00 90.94 71 ARG A C 1
ATOM 540 O O . ARG A 1 71 ? -4.894 8.238 13.662 1.00 90.94 71 ARG A O 1
ATOM 547 N N . ILE A 1 72 ? -6.227 6.471 13.304 1.00 92.06 72 ILE A N 1
ATOM 548 C CA . ILE A 1 72 ? -7.432 7.025 13.933 1.00 92.06 72 ILE A CA 1
ATOM 549 C C . ILE A 1 72 ? -7.698 6.333 15.278 1.00 92.06 72 ILE A C 1
ATOM 551 O O . ILE A 1 72 ? -7.313 5.187 15.520 1.00 92.06 72 ILE A O 1
ATOM 555 N N . TRP A 1 73 ? -8.336 7.060 16.199 1.00 92.81 73 TRP A N 1
ATOM 556 C CA . TRP A 1 73 ? -8.838 6.511 17.459 1.00 92.81 73 TRP A CA 1
ATOM 557 C C . TRP A 1 73 ? -10.242 5.926 17.283 1.00 92.81 73 TRP A C 1
ATOM 559 O O . TRP A 1 73 ? -11.218 6.675 17.243 1.00 92.81 73 TRP A O 1
ATOM 569 N N . THR A 1 74 ? -10.356 4.601 17.310 1.00 92.12 74 THR A N 1
ATOM 570 C CA . THR A 1 74 ? -11.642 3.891 17.331 1.00 92.12 74 THR A CA 1
ATOM 571 C C . THR A 1 74 ? -12.067 3.631 18.780 1.00 92.12 74 THR A C 1
ATOM 573 O O . THR A 1 74 ? -11.255 3.222 19.617 1.00 92.12 74 THR A O 1
ATOM 576 N N . ILE A 1 75 ? -13.332 3.912 19.112 1.00 92.44 75 ILE A N 1
ATOM 577 C CA . ILE A 1 75 ? -13.905 3.710 20.453 1.00 92.44 75 ILE A CA 1
ATOM 578 C C . ILE A 1 75 ? -14.831 2.494 20.427 1.00 92.44 75 ILE A C 1
ATOM 580 O O . ILE A 1 75 ? -15.787 2.457 19.655 1.00 92.44 75 ILE A O 1
ATOM 584 N N . ASP A 1 76 ? -14.595 1.537 21.321 1.00 90.44 76 ASP A N 1
ATOM 585 C CA . ASP A 1 76 ? -15.450 0.364 21.477 1.00 90.44 76 ASP A CA 1
ATOM 586 C C . ASP A 1 76 ? -16.592 0.686 22.455 1.00 90.44 76 ASP A C 1
ATOM 588 O O . ASP A 1 76 ? -16.410 0.663 23.675 1.00 90.44 76 ASP A O 1
ATOM 592 N N . TYR A 1 77 ? -17.793 0.960 21.936 1.00 91.94 77 TYR A N 1
ATOM 593 C CA . TYR A 1 77 ? -18.990 1.327 22.722 1.00 91.94 77 TYR A CA 1
ATOM 594 C C . TYR A 1 77 ? -19.649 0.157 23.485 1.00 91.94 77 TYR A C 1
ATOM 596 O O . TYR A 1 77 ? -20.848 0.171 23.760 1.00 91.94 77 TYR A O 1
ATOM 604 N N . SER A 1 78 ? -18.883 -0.877 23.830 1.00 91.75 78 SER A N 1
ATOM 605 C CA . SER A 1 78 ? -19.381 -2.043 24.563 1.00 91.75 78 SER A CA 1
ATOM 606 C C . SER A 1 78 ? -19.268 -1.854 26.080 1.00 91.75 78 SER A C 1
ATOM 608 O O . SER A 1 78 ? -18.254 -1.370 26.585 1.00 91.75 78 SER A O 1
ATOM 610 N N . GLY A 1 79 ? -20.290 -2.292 26.822 1.00 93.44 79 GLY A N 1
ATOM 611 C CA . GLY A 1 79 ? -20.311 -2.271 28.288 1.00 93.44 79 GLY A CA 1
ATOM 612 C C . GLY A 1 79 ? -20.724 -0.928 28.900 1.00 93.44 79 GLY A C 1
ATOM 613 O O . GLY A 1 79 ? -21.419 -0.124 28.282 1.00 93.44 79 GLY A O 1
ATOM 614 N N . LYS A 1 80 ? -20.344 -0.709 30.166 1.00 92.31 80 LYS A N 1
ATOM 615 C CA . LYS A 1 80 ? -20.598 0.551 30.880 1.00 92.31 80 LYS A CA 1
ATOM 616 C C . LYS A 1 80 ? -19.423 1.517 30.663 1.00 92.31 80 LYS A C 1
ATOM 618 O O . LYS A 1 80 ? -18.285 1.053 30.637 1.00 92.31 80 LYS A O 1
ATOM 623 N N . PRO A 1 81 ? -19.671 2.834 30.559 1.00 94.56 81 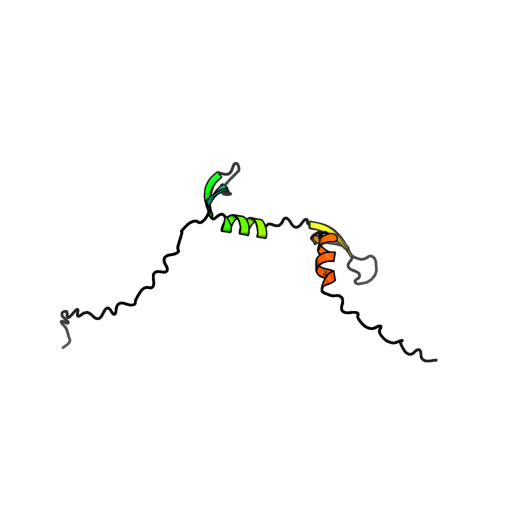PRO A N 1
ATOM 624 C CA . PRO A 1 81 ? -18.606 3.830 30.458 1.00 94.56 81 PRO A CA 1
ATOM 625 C C . PRO A 1 81 ? -17.631 3.769 31.649 1.00 94.56 81 PRO A C 1
ATOM 627 O O . PRO A 1 81 ? -18.064 3.428 32.755 1.00 94.56 81 PRO A O 1
ATOM 630 N N . PRO A 1 82 ? -16.353 4.161 31.476 1.00 92.56 82 PRO A N 1
ATOM 631 C CA . PRO A 1 82 ? -15.719 4.706 30.268 1.00 92.56 82 PRO A CA 1
ATOM 632 C C . PRO A 1 82 ? -15.292 3.636 29.248 1.00 92.56 82 PRO A C 1
ATOM 634 O O . PRO A 1 82 ? -14.824 2.557 29.604 1.00 92.56 82 PRO A O 1
ATOM 637 N N . PHE A 1 83 ? -15.434 3.963 27.961 1.00 94.88 83 PHE A N 1
ATOM 638 C CA . PHE A 1 83 ? -15.172 3.036 26.859 1.00 94.88 83 PHE A CA 1
ATOM 639 C C . PHE A 1 83 ? -13.683 2.865 26.557 1.00 94.88 83 PHE A C 1
ATOM 641 O O . PHE A 1 83 ? -12.884 3.797 26.693 1.00 94.88 83 PHE A O 1
ATOM 648 N N . LYS A 1 84 ? -13.323 1.665 26.092 1.00 92.25 84 LYS A N 1
ATOM 649 C CA . LYS A 1 84 ? -11.971 1.372 25.613 1.00 92.25 84 LYS A CA 1
ATOM 650 C C . LYS A 1 84 ? -11.754 2.030 24.254 1.00 92.25 84 LYS A C 1
ATOM 652 O O . LYS A 1 84 ? -12.664 2.094 23.431 1.00 92.25 84 LYS A O 1
ATOM 657 N N . ARG A 1 85 ? -10.535 2.517 24.029 1.00 93.44 85 ARG A N 1
ATOM 658 C CA . ARG A 1 85 ? -10.113 3.111 22.758 1.00 93.44 85 ARG A CA 1
ATOM 659 C C . ARG A 1 85 ? -8.934 2.318 22.216 1.00 93.44 85 ARG A C 1
ATOM 661 O O . ARG A 1 85 ? -8.061 1.926 22.991 1.00 93.44 85 ARG A O 1
ATOM 668 N N . ARG A 1 86 ? -8.902 2.108 20.905 1.00 92.38 86 ARG A N 1
ATOM 669 C CA . ARG A 1 86 ? -7.796 1.465 20.191 1.00 92.38 86 ARG A CA 1
ATOM 670 C C . ARG A 1 86 ? -7.404 2.295 18.979 1.00 92.38 86 ARG A C 1
ATOM 672 O O . ARG A 1 86 ? -8.193 3.099 18.490 1.00 92.38 86 ARG A O 1
ATOM 679 N N . PHE A 1 87 ? -6.174 2.101 18.532 1.00 94.38 87 PHE A N 1
ATOM 680 C CA . PHE A 1 87 ? -5.707 2.690 17.290 1.00 94.38 87 PHE A CA 1
ATOM 681 C C . PHE A 1 87 ? -6.018 1.766 16.125 1.00 94.38 87 PHE A C 1
ATOM 683 O O . PHE A 1 87 ? -5.858 0.552 16.248 1.00 94.38 87 PHE A O 1
ATOM 690 N N . GLU A 1 88 ? -6.429 2.361 15.018 1.00 93.44 88 GLU A N 1
ATOM 691 C CA . GLU A 1 88 ? -6.729 1.676 13.770 1.00 93.44 88 GLU A CA 1
ATOM 692 C C . GLU A 1 88 ? -6.088 2.458 12.623 1.00 93.44 88 GLU A C 1
ATOM 694 O O . GLU A 1 88 ? -6.125 3.689 12.622 1.00 93.44 88 GLU A O 1
ATOM 699 N N . GLU A 1 89 ? -5.438 1.745 11.707 1.00 91.19 89 GLU A N 1
ATOM 700 C CA . GLU A 1 89 ? -4.841 2.319 10.500 1.00 91.19 89 GLU A CA 1
ATOM 701 C C . GLU A 1 89 ? -5.844 2.154 9.362 1.00 91.19 89 GLU A C 1
ATOM 703 O O . GLU A 1 89 ? -6.213 1.032 9.011 1.00 91.19 89 GLU A O 1
ATOM 708 N N . VAL A 1 90 ? -6.320 3.274 8.827 1.00 89.94 90 VAL A N 1
ATOM 709 C CA . VAL A 1 90 ? -7.350 3.323 7.786 1.00 89.94 90 VAL A CA 1
ATOM 710 C C . VAL A 1 90 ? -6.750 3.997 6.552 1.00 89.94 90 VAL A C 1
ATOM 712 O O . VAL A 1 90 ? -6.049 5.000 6.708 1.00 89.94 90 VAL A O 1
ATOM 715 N N . PRO A 1 91 ? -6.987 3.469 5.338 1.00 88.75 91 PRO A N 1
ATOM 716 C CA . PRO A 1 91 ? -6.515 4.110 4.119 1.00 88.75 91 PRO A CA 1
ATOM 717 C C . PRO A 1 91 ? -7.217 5.453 3.907 1.00 88.75 91 PRO A C 1
ATOM 719 O O . PRO A 1 91 ? -8.440 5.555 4.035 1.00 88.75 91 PRO A O 1
ATOM 722 N N . VAL A 1 92 ? -6.439 6.472 3.564 1.00 86.50 92 VAL A N 1
ATOM 723 C CA . VAL A 1 92 ? -6.937 7.778 3.143 1.00 86.50 92 VAL A CA 1
ATOM 724 C C . VAL A 1 92 ? -7.369 7.662 1.690 1.00 86.50 92 VAL A C 1
ATOM 726 O O . VAL A 1 92 ? -6.608 7.226 0.829 1.00 86.50 92 VAL A O 1
ATOM 729 N N . ILE A 1 93 ? -8.619 8.027 1.426 1.00 82.44 93 ILE A N 1
ATOM 730 C CA . ILE A 1 93 ? -9.184 8.074 0.080 1.00 82.44 93 ILE A CA 1
ATOM 731 C C . ILE A 1 93 ? -9.555 9.526 -0.192 1.00 82.44 93 ILE A C 1
ATOM 733 O O . ILE A 1 93 ? -10.268 10.143 0.605 1.00 82.44 93 ILE A O 1
ATOM 737 N N . ASP A 1 94 ? -9.098 10.060 -1.322 1.00 81.69 94 ASP A N 1
ATOM 738 C CA . ASP A 1 94 ? -9.466 11.404 -1.753 1.00 81.69 94 ASP A CA 1
ATOM 739 C C . ASP A 1 94 ? -10.976 11.512 -1.979 1.00 81.69 94 ASP A C 1
ATOM 741 O O . ASP A 1 94 ? -11.594 10.698 -2.669 1.00 81.69 94 ASP A O 1
ATOM 745 N N . ALA A 1 95 ? -11.579 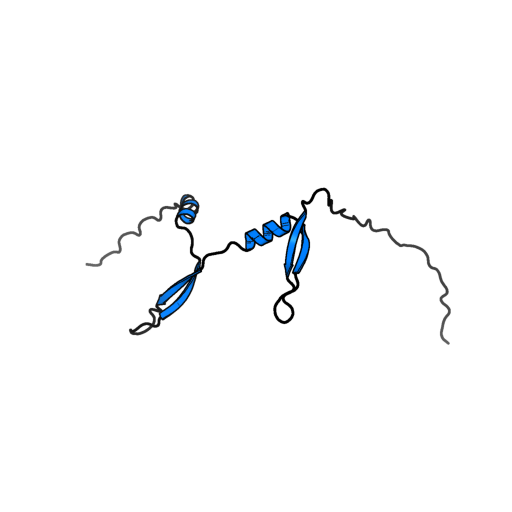12.572 -1.436 1.00 77.88 95 ALA A N 1
ATOM 746 C CA . ALA A 1 95 ? -13.013 12.818 -1.576 1.00 77.88 95 ALA A CA 1
ATOM 747 C C . ALA A 1 95 ? -13.451 12.941 -3.048 1.00 77.88 95 ALA A C 1
ATOM 749 O O . ALA A 1 95 ? -14.555 12.530 -3.393 1.00 77.88 95 ALA A O 1
ATOM 750 N N . ALA A 1 96 ? -12.571 13.450 -3.918 1.00 75.19 96 ALA A N 1
ATOM 751 C CA . ALA A 1 96 ? -12.832 13.565 -5.351 1.00 75.19 96 ALA A CA 1
ATOM 752 C C . ALA A 1 96 ? -12.973 12.196 -6.044 1.00 75.19 96 ALA A C 1
ATOM 754 O O . ALA A 1 96 ? -13.773 12.059 -6.967 1.00 75.19 96 ALA A O 1
ATOM 755 N N . SER A 1 97 ? -12.250 11.171 -5.579 1.00 71.19 97 SER A N 1
ATOM 756 C CA . SER A 1 97 ? -12.336 9.814 -6.135 1.00 71.19 97 SER A CA 1
ATOM 757 C C . SER A 1 97 ? -13.704 9.180 -5.871 1.00 71.19 97 SER A C 1
ATOM 759 O O . SER A 1 97 ? -14.238 8.478 -6.721 1.00 71.19 97 SER A O 1
ATOM 761 N N . LEU A 1 98 ? -14.322 9.493 -4.729 1.00 73.06 98 LEU A N 1
ATOM 762 C CA . LEU A 1 98 ? -15.649 8.988 -4.363 1.00 73.06 98 LEU A CA 1
ATOM 763 C C . LEU A 1 98 ? -16.782 9.590 -5.211 1.00 73.06 98 LEU A C 1
ATOM 765 O O . LEU A 1 98 ? -17.821 8.951 -5.382 1.00 73.06 98 LEU A O 1
ATOM 769 N N . GLU A 1 99 ? -16.616 10.806 -5.742 1.00 69.88 99 GLU A N 1
ATOM 770 C CA . GLU A 1 99 ? -17.636 11.448 -6.587 1.00 69.88 99 GLU A CA 1
ATOM 771 C C . GLU A 1 99 ? -17.793 10.750 -7.944 1.00 69.88 99 GLU A C 1
ATOM 773 O O . GLU A 1 99 ? -18.902 10.696 -8.479 1.00 69.88 99 GLU A O 1
ATOM 778 N N . LEU A 1 100 ? -16.709 10.173 -8.472 1.00 66.81 100 LEU A N 1
ATOM 779 C CA . LEU A 1 100 ? -16.726 9.413 -9.723 1.00 66.81 100 LEU A CA 1
ATOM 780 C C . LEU A 1 100 ? -17.536 8.115 -9.575 1.00 66.81 100 LEU A C 1
ATOM 782 O O . LEU A 1 100 ? -18.354 7.812 -10.439 1.00 66.81 100 LEU A O 1
ATOM 786 N N . ASP A 1 101 ? -17.389 7.414 -8.448 1.00 62.06 101 ASP A N 1
ATOM 787 C CA . ASP A 1 101 ? -18.095 6.152 -8.182 1.00 62.06 101 ASP A CA 1
ATOM 788 C C . ASP A 1 101 ? -19.576 6.358 -7.790 1.00 62.06 101 ASP A C 1
ATOM 790 O O . ASP A 1 101 ? -20.442 5.513 -8.041 1.00 62.06 101 ASP A O 1
ATOM 794 N N . ALA A 1 102 ? -19.908 7.491 -7.160 1.00 61.28 102 ALA A N 1
ATOM 795 C CA . ALA A 1 102 ? -21.266 7.785 -6.694 1.00 61.28 102 ALA A CA 1
ATOM 796 C C . ALA A 1 102 ? -22.253 8.121 -7.828 1.00 61.28 102 ALA A C 1
ATOM 798 O O . ALA A 1 102 ? -23.466 7.957 -7.656 1.00 61.28 102 ALA A O 1
ATOM 799 N N . ALA A 1 103 ? -21.761 8.568 -8.988 1.00 58.47 103 ALA A N 1
ATOM 800 C CA . ALA A 1 103 ? -22.594 8.863 -10.153 1.00 58.47 103 ALA A CA 1
ATOM 801 C C . ALA A 1 103 ? -23.368 7.626 -10.656 1.00 58.47 103 ALA A C 1
ATOM 803 O O . ALA A 1 103 ? -24.493 7.759 -11.146 1.00 58.47 103 ALA A O 1
ATOM 804 N N . ASP A 1 104 ? -22.826 6.426 -10.436 1.00 59.66 104 ASP A N 1
ATOM 805 C CA . ASP A 1 104 ? -23.376 5.172 -10.956 1.00 59.66 104 ASP A CA 1
ATOM 806 C C . ASP A 1 104 ? -24.400 4.492 -10.022 1.00 59.66 104 ASP A C 1
ATOM 808 O O . ASP A 1 104 ? -25.123 3.590 -10.442 1.00 59.66 104 ASP A O 1
ATOM 812 N N . THR A 1 105 ? -24.531 4.925 -8.760 1.00 59.00 105 THR A N 1
ATOM 813 C CA . THR A 1 105 ? -25.302 4.203 -7.718 1.00 59.00 105 THR A CA 1
ATOM 814 C C . THR A 1 105 ? -26.532 4.948 -7.185 1.00 59.00 105 THR A C 1
ATOM 816 O O . THR A 1 105 ? -27.057 4.623 -6.117 1.00 59.00 105 THR A O 1
ATOM 819 N N . SER A 1 106 ? -27.061 5.925 -7.928 1.00 56.28 106 SER A N 1
ATOM 820 C CA . SER A 1 106 ? -28.215 6.740 -7.509 1.00 56.28 106 SER A CA 1
ATOM 821 C C . SER A 1 106 ? -29.583 6.020 -7.562 1.00 56.28 106 SER A C 1
ATOM 823 O O . SER A 1 106 ? -30.586 6.552 -8.040 1.00 56.28 106 SER A O 1
ATOM 825 N N . GLU A 1 107 ? -29.693 4.823 -6.986 1.00 64.12 107 GLU A N 1
ATOM 826 C CA . GLU A 1 107 ? -30.990 4.207 -6.704 1.00 64.12 107 GLU A CA 1
ATOM 827 C C . GLU A 1 107 ? -31.622 4.839 -5.450 1.00 64.12 107 GLU A C 1
ATOM 829 O O . GLU A 1 107 ? -31.300 4.527 -4.301 1.00 64.12 107 GLU A O 1
ATOM 834 N N . ARG A 1 108 ? -32.563 5.766 -5.670 1.00 62.41 108 ARG A N 1
ATOM 835 C CA . ARG A 1 108 ? -33.370 6.407 -4.618 1.00 62.41 108 ARG A CA 1
ATOM 836 C C . ARG A 1 108 ? -34.131 5.365 -3.785 1.00 62.41 108 ARG A C 1
ATOM 838 O O . ARG A 1 108 ? -35.180 4.868 -4.202 1.00 62.41 108 ARG A O 1
ATOM 845 N N . LYS A 1 109 ? -33.676 5.098 -2.557 1.00 67.56 109 LYS A N 1
ATOM 846 C CA . LYS A 1 109 ? -34.455 4.331 -1.569 1.00 67.56 109 LYS A CA 1
ATOM 847 C C . LYS A 1 109 ? -35.717 5.111 -1.178 1.00 67.56 109 LYS A C 1
ATOM 849 O O . LYS A 1 109 ? -35.646 6.267 -0.765 1.00 67.56 109 LYS A O 1
ATOM 854 N N . LYS A 1 110 ? -36.883 4.474 -1.325 1.00 70.75 110 LYS A N 1
ATOM 855 C CA . LYS A 1 110 ? -38.192 5.044 -0.961 1.00 70.75 110 LYS A CA 1
ATOM 856 C C . LYS A 1 110 ? -38.270 5.284 0.557 1.00 70.75 110 LYS A C 1
ATOM 858 O O . LYS A 1 110 ? -37.737 4.468 1.312 1.00 70.75 110 LYS A O 1
ATOM 863 N N . PRO A 1 111 ? -38.944 6.353 1.023 1.00 68.94 111 PRO A N 1
ATOM 864 C CA . PRO A 1 111 ? -39.073 6.616 2.452 1.00 68.94 111 PRO A CA 1
ATOM 865 C C . PRO A 1 111 ? -39.861 5.488 3.129 1.00 68.94 111 PRO A C 1
ATOM 867 O O . PRO A 1 111 ? -40.944 5.120 2.666 1.00 68.94 111 PRO A O 1
ATOM 870 N N . LEU A 1 112 ? -39.322 4.941 4.225 1.00 67.75 112 LEU A N 1
ATOM 871 C CA . LEU A 1 112 ? -40.065 4.006 5.067 1.00 67.75 112 LEU A CA 1
ATOM 872 C C . LEU A 1 112 ? -41.298 4.724 5.632 1.00 67.75 112 LEU A C 1
ATOM 874 O O . LEU A 1 112 ? -41.188 5.784 6.248 1.00 67.75 112 LEU A O 1
ATOM 878 N N . GLY A 1 113 ? -42.472 4.143 5.375 1.00 71.69 113 GLY A N 1
ATOM 879 C CA . GLY A 1 113 ? -43.765 4.672 5.801 1.00 71.69 113 GLY A CA 1
ATOM 880 C C . GLY A 1 113 ? -43.850 4.875 7.314 1.00 71.69 113 GLY A C 1
ATOM 881 O O . GLY A 1 113 ? -43.202 4.174 8.091 1.00 71.69 113 GLY A O 1
ATOM 882 N N . SER A 1 114 ? -44.654 5.859 7.722 1.00 76.00 114 SER A N 1
ATOM 883 C CA . SER A 1 114 ? -44.768 6.292 9.113 1.00 76.00 114 SER A CA 1
ATOM 884 C C . SER A 1 114 ? -45.154 5.143 10.049 1.00 76.00 114 SER A C 1
ATOM 886 O O . SER A 1 114 ? -46.095 4.385 9.807 1.00 76.00 114 SER A O 1
ATOM 888 N N . PHE A 1 115 ? -44.426 5.026 11.160 1.00 75.94 115 PHE A N 1
ATOM 889 C CA . PHE A 1 115 ? -44.762 4.072 12.209 1.00 75.94 115 PHE A CA 1
ATOM 890 C C . PHE A 1 11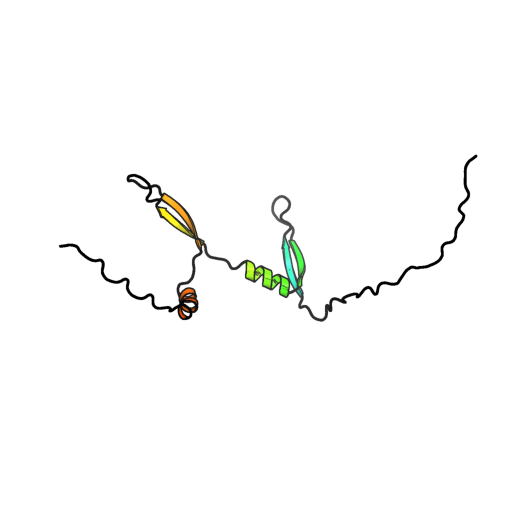5 ? -46.107 4.450 12.838 1.00 75.94 115 PHE A C 1
ATOM 892 O O . PHE A 1 115 ? -46.309 5.591 13.266 1.00 75.94 115 PHE A O 1
ATOM 899 N N . LYS A 1 116 ? -47.032 3.484 12.899 1.00 73.81 116 LYS A N 1
ATOM 900 C CA . LYS A 1 116 ? -48.323 3.647 13.576 1.00 73.81 116 LYS A CA 1
ATOM 901 C C . LYS A 1 116 ? -48.077 3.961 15.049 1.00 73.81 116 LYS A C 1
ATOM 903 O O . LYS A 1 116 ? -47.531 3.142 15.782 1.00 73.81 116 LYS A O 1
ATOM 908 N N . ARG A 1 117 ? -48.499 5.148 15.483 1.00 73.00 117 ARG A N 1
ATOM 909 C CA . ARG A 1 117 ? -48.570 5.502 16.902 1.00 73.00 117 ARG A CA 1
ATOM 910 C C . ARG A 1 117 ? -49.941 5.063 17.409 1.00 73.00 117 ARG A C 1
ATOM 912 O O . ARG A 1 117 ? -50.950 5.560 16.917 1.00 73.00 117 ARG A O 1
ATOM 919 N N . HIS A 1 118 ? -49.979 4.100 18.324 1.00 67.06 118 HIS A N 1
ATOM 920 C CA . HIS A 1 118 ? -51.214 3.747 19.024 1.00 67.06 118 HIS A CA 1
ATOM 921 C C . HIS A 1 118 ? -51.582 4.890 19.985 1.00 67.06 118 HIS A C 1
ATOM 923 O O . HIS A 1 118 ? -50.694 5.444 20.636 1.00 67.06 118 HIS A O 1
ATOM 929 N N . ARG A 1 119 ? -52.861 5.281 19.989 1.00 64.38 119 ARG A N 1
ATOM 930 C CA . ARG A 1 119 ? -53.443 6.323 20.844 1.00 64.38 119 ARG A CA 1
ATOM 931 C C . ARG A 1 119 ? -54.108 5.687 22.053 1.00 64.38 119 ARG A C 1
ATOM 933 O O . ARG A 1 119 ? -54.708 4.608 21.854 1.00 64.38 119 ARG A O 1
#

Radius of gyration: 33.87 Å; chains: 1; bounding box: 79×89×64 Å